Protein AF-A0A9D0CWR8-F1 (afdb_monomer)

Nearest PDB structures (foldseek):
  5tdy-assembly2_D  TM=9.609E-01  e=7.350E-02  Thermotoga maritima MSB8
  5wuj-assembly1_B  TM=9.600E-01  e=8.362E-02  Helicobacter pylori 26695
  4qrm-assembly2_D  TM=8.224E-01  e=9.711E-01  Thermotoga maritima MSB8
  1lkv-assembly1_X  TM=8.361E-01  e=2.908E+00  Thermotoga maritima

pLDDT: mean 84.82, std 13.96, range [54.5, 95.88]

Secondary structure (DSSP, 8-state):
---------TTTSS-HHHHHHHHHHHH-HHHHHHHHTTS-HHHHHHHHHHH-

Solvent-accessible surface area (backbone atoms only — not comparable to full-atom values): 3231 Å² total; per-residue (Å²): 143,88,85,86,87,76,84,72,56,69,75,78,78,47,51,75,40,42,53,48,20,54,52,33,65,70,62,33,70,70,58,32,51,60,56,50,71,77,47,54,75,71,52,42,51,49,29,54,66,48,64,113

Sequence (52 aa):
MAEEEAEANVMDKMSGSERAAIFLMSLGEEAAAEVLKLLGPKEVQKVGAAMA

Radius of gyration: 14.54 Å; Cα contacts (8 Å, |Δi|>4): 22; chains: 1; bounding box: 33×21×38 Å

Structure (mmCIF, N/CA/C/O backbone):
data_AF-A0A9D0CWR8-F1
#
_entry.id   AF-A0A9D0CWR8-F1
#
loop_
_atom_site.group_PDB
_atom_site.id
_atom_site.type_symbol
_atom_site.label_atom_id
_atom_site.label_alt_id
_atom_site.label_comp_id
_atom_site.label_asym_id
_atom_site.label_entity_id
_atom_site.label_seq_id
_atom_site.pdbx_PDB_ins_code
_atom_site.Cartn_x
_atom_site.Cartn_y
_atom_site.Cartn_z
_atom_site.occupancy
_atom_site.B_iso_or_equiv
_atom_site.auth_seq_id
_atom_site.auth_comp_id
_atom_site.auth_asym_id
_atom_site.auth_atom_id
_atom_site.pdbx_PDB_model_num
ATOM 1 N N . MET A 1 1 ? 23.311 11.266 -32.795 1.00 54.50 1 MET A N 1
ATOM 2 C CA . MET A 1 1 ? 21.834 11.261 -32.790 1.00 54.50 1 MET A CA 1
ATOM 3 C C . MET A 1 1 ? 21.379 9.860 -33.150 1.00 54.50 1 MET A C 1
ATOM 5 O O . MET A 1 1 ? 21.181 9.595 -34.325 1.00 54.50 1 MET A O 1
ATOM 9 N N . ALA A 1 2 ? 21.357 8.949 -32.180 1.00 55.62 2 ALA A N 1
ATOM 10 C CA . ALA A 1 2 ? 20.815 7.597 -32.343 1.00 55.62 2 ALA A CA 1
ATOM 11 C C . ALA A 1 2 ? 20.749 6.901 -30.974 1.00 55.62 2 ALA A C 1
ATOM 13 O O . ALA A 1 2 ? 21.278 5.812 -30.822 1.00 55.62 2 ALA A O 1
ATOM 14 N N . GLU A 1 3 ? 20.175 7.556 -29.963 1.00 55.12 3 GLU A N 1
ATOM 15 C CA . GLU A 1 3 ? 19.879 6.918 -28.671 1.00 55.12 3 GLU A CA 1
ATOM 16 C C . GLU A 1 3 ? 18.582 7.520 -28.114 1.00 55.12 3 GLU A C 1
ATOM 18 O O . GLU A 1 3 ? 18.587 8.212 -27.106 1.00 55.12 3 GLU A O 1
ATOM 23 N N . GLU A 1 4 ? 17.467 7.337 -28.822 1.00 58.78 4 GLU A N 1
ATOM 24 C CA . GLU A 1 4 ? 16.143 7.717 -28.309 1.00 58.78 4 GLU A CA 1
ATOM 25 C C . GLU A 1 4 ? 15.070 6.767 -28.856 1.00 58.78 4 GLU A C 1
ATOM 27 O O . GLU A 1 4 ? 14.135 7.177 -29.524 1.00 58.78 4 GLU A O 1
ATOM 32 N N . GLU A 1 5 ? 15.226 5.462 -28.625 1.00 58.09 5 GLU A N 1
ATOM 33 C CA . GLU A 1 5 ? 14.164 4.485 -28.899 1.00 58.09 5 GLU A CA 1
ATOM 34 C C . GLU A 1 5 ? 14.171 3.377 -27.838 1.00 58.09 5 GLU A C 1
ATOM 36 O O . GLU A 1 5 ? 14.603 2.259 -28.103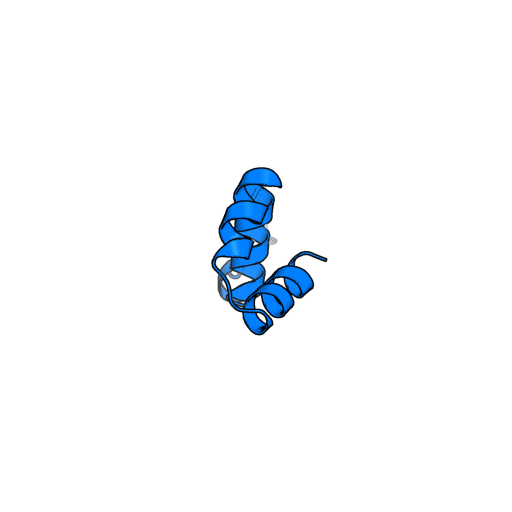 1.00 58.09 5 GLU A O 1
ATOM 41 N N . ALA A 1 6 ? 13.719 3.682 -26.613 1.00 55.97 6 ALA A N 1
ATOM 42 C CA . ALA A 1 6 ? 13.274 2.651 -25.662 1.00 55.97 6 ALA A CA 1
ATOM 43 C C . ALA A 1 6 ? 12.417 3.170 -24.484 1.00 55.97 6 ALA A C 1
ATOM 45 O O . ALA A 1 6 ? 12.430 2.555 -23.420 1.00 55.97 6 ALA A O 1
ATOM 46 N N . GLU A 1 7 ? 11.612 4.229 -24.621 1.00 55.53 7 GLU A N 1
ATOM 47 C CA . GLU A 1 7 ? 10.531 4.472 -23.644 1.00 55.53 7 GLU A CA 1
ATOM 48 C C . GLU A 1 7 ? 9.296 3.637 -24.008 1.00 55.53 7 GLU A C 1
ATOM 50 O O . GLU A 1 7 ? 8.237 4.135 -24.381 1.00 55.53 7 GLU A O 1
ATOM 55 N N . ALA A 1 8 ? 9.428 2.311 -23.920 1.00 57.47 8 ALA A N 1
ATOM 56 C CA . ALA A 1 8 ? 8.258 1.445 -23.861 1.00 57.47 8 ALA A CA 1
ATOM 57 C C . ALA A 1 8 ? 7.523 1.769 -22.552 1.00 57.47 8 ALA A C 1
ATOM 59 O O . ALA A 1 8 ? 7.966 1.322 -21.494 1.00 57.47 8 ALA A O 1
ATOM 60 N N . ASN A 1 9 ? 6.474 2.594 -22.659 1.00 67.56 9 ASN A N 1
ATOM 61 C CA . ASN A 1 9 ? 5.631 3.145 -21.596 1.00 67.56 9 ASN A CA 1
ATOM 62 C C . ASN A 1 9 ? 5.739 2.355 -20.281 1.00 67.56 9 ASN A C 1
ATOM 64 O O . ASN A 1 9 ? 5.154 1.280 -20.139 1.00 67.56 9 ASN A O 1
ATOM 68 N N . VAL A 1 10 ? 6.509 2.884 -19.324 1.00 70.00 10 VAL A N 1
ATOM 69 C CA . VAL A 1 10 ? 6.775 2.248 -18.020 1.00 70.00 10 VAL A CA 1
ATOM 70 C C . VAL A 1 10 ? 5.465 1.870 -17.318 1.00 70.00 10 VAL A C 1
ATOM 72 O O . VAL A 1 10 ? 5.396 0.848 -16.641 1.00 70.00 10 VAL A O 1
ATOM 75 N N . MET A 1 11 ? 4.397 2.634 -17.567 1.00 67.81 11 MET A N 1
ATOM 76 C CA . MET A 1 11 ? 3.062 2.404 -17.022 1.00 67.81 11 MET A CA 1
ATOM 77 C C . MET A 1 11 ? 2.381 1.123 -17.533 1.00 67.81 11 MET A C 1
ATOM 79 O O . MET A 1 11 ? 1.539 0.570 -16.829 1.00 67.81 11 MET A O 1
ATOM 83 N N . ASP A 1 12 ? 2.728 0.657 -18.737 1.00 77.06 12 ASP A N 1
ATOM 84 C CA . ASP A 1 12 ? 2.151 -0.538 -19.378 1.00 77.06 12 ASP A CA 1
ATOM 85 C C . ASP A 1 12 ? 2.754 -1.834 -18.804 1.00 77.06 12 ASP A C 1
ATOM 87 O O . ASP A 1 12 ? 2.115 -2.882 -18.759 1.00 77.06 12 ASP A O 1
ATOM 91 N N . LYS A 1 13 ? 3.981 -1.745 -18.274 1.00 80.56 13 LYS A N 1
ATOM 92 C CA . LYS A 1 13 ? 4.688 -2.865 -17.632 1.00 80.56 13 LYS A CA 1
ATOM 93 C C . LYS A 1 13 ? 4.378 -3.011 -16.140 1.00 80.56 13 LYS A C 1
ATOM 95 O O . LYS A 1 13 ? 4.784 -4.004 -15.542 1.00 80.56 13 LYS A O 1
ATOM 100 N N . MET A 1 14 ? 3.685 -2.042 -15.544 1.00 86.06 14 MET A N 1
ATOM 101 C CA . MET A 1 14 ? 3.358 -2.044 -14.120 1.00 86.06 14 MET A CA 1
ATOM 102 C C . MET A 1 14 ? 2.075 -2.815 -13.828 1.00 86.06 14 MET A C 1
ATOM 104 O O . MET A 1 14 ? 1.029 -2.615 -14.453 1.00 86.06 14 MET A O 1
ATOM 108 N N . SER A 1 15 ? 2.124 -3.633 -12.784 1.00 89.50 15 SER A N 1
ATOM 109 C CA . SER A 1 15 ? 0.935 -4.219 -12.182 1.00 89.50 15 SER A CA 1
ATOM 110 C C . SER A 1 15 ? 0.016 -3.137 -11.599 1.00 89.50 15 SER A C 1
ATOM 112 O O . SER A 1 15 ? 0.440 -2.038 -11.228 1.00 89.50 15 SER A O 1
ATOM 114 N N . GLY A 1 16 ? -1.275 -3.455 -11.463 1.00 90.62 16 GLY A N 1
ATOM 115 C CA . GLY A 1 16 ? -2.238 -2.541 -10.836 1.00 90.62 16 GLY A CA 1
ATOM 116 C C . GLY A 1 16 ? -1.843 -2.134 -9.409 1.00 90.62 16 GLY A C 1
ATOM 117 O O . GLY A 1 16 ? -2.103 -1.004 -9.008 1.00 90.62 16 GLY A O 1
ATOM 118 N N . SER A 1 17 ? -1.166 -3.022 -8.672 1.00 91.88 17 SER A N 1
ATOM 119 C CA . SER A 1 17 ? -0.616 -2.754 -7.338 1.00 91.88 17 SER A CA 1
ATOM 120 C C . SER A 1 17 ? 0.540 -1.758 -7.354 1.00 91.88 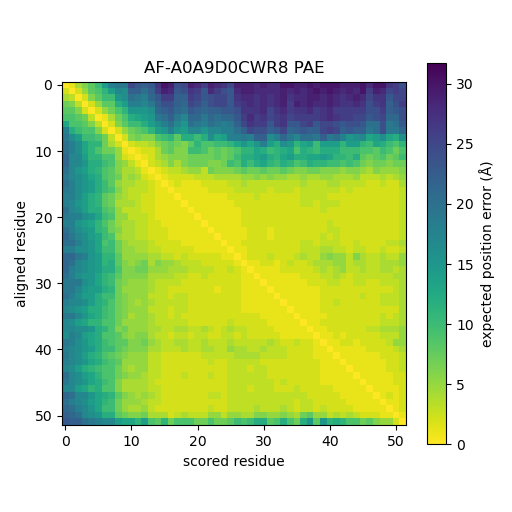17 SER A C 1
ATOM 122 O O . SER A 1 17 ? 0.553 -0.867 -6.515 1.00 91.88 17 SER A O 1
ATOM 124 N N . GLU A 1 18 ? 1.465 -1.855 -8.311 1.00 92.62 18 GLU A N 1
ATOM 125 C CA . GLU A 1 18 ? 2.582 -0.902 -8.441 1.00 92.62 18 GLU A CA 1
ATOM 126 C C . GLU A 1 18 ? 2.079 0.488 -8.830 1.00 92.62 18 GLU A C 1
ATOM 128 O O . GLU A 1 18 ? 2.487 1.493 -8.254 1.00 92.62 18 GLU A O 1
ATOM 133 N N . ARG A 1 19 ? 1.105 0.554 -9.744 1.00 92.56 19 ARG A N 1
ATOM 134 C CA . ARG A 1 19 ? 0.447 1.819 -10.090 1.00 92.56 19 ARG A CA 1
ATOM 135 C C . ARG A 1 19 ? -0.276 2.440 -8.897 1.00 92.56 19 ARG A C 1
ATOM 137 O O . ARG A 1 19 ? -0.198 3.651 -8.704 1.00 92.56 19 ARG A O 1
ATOM 144 N N . ALA A 1 20 ? -0.982 1.627 -8.111 1.00 93.25 20 ALA A N 1
ATOM 145 C CA . ALA A 1 20 ? -1.643 2.091 -6.897 1.00 93.25 20 ALA A CA 1
ATOM 146 C C . ALA A 1 20 ? -0.626 2.570 -5.853 1.00 93.25 20 ALA A C 1
ATOM 148 O O . ALA A 1 20 ? -0.838 3.621 -5.258 1.00 93.25 20 ALA A O 1
ATOM 149 N N . ALA A 1 21 ? 0.489 1.858 -5.671 1.00 93.88 21 ALA A N 1
ATOM 150 C CA . ALA A 1 21 ? 1.560 2.259 -4.765 1.00 93.88 21 ALA A CA 1
ATOM 151 C C . ALA A 1 21 ? 2.141 3.625 -5.151 1.00 93.88 21 ALA A C 1
ATOM 153 O O . ALA A 1 21 ? 2.150 4.529 -4.323 1.00 93.88 21 ALA A O 1
ATOM 154 N N . ILE A 1 22 ? 2.509 3.827 -6.420 1.00 92.81 22 ILE A N 1
ATOM 155 C CA . ILE A 1 22 ? 3.041 5.111 -6.909 1.00 92.81 22 ILE A CA 1
ATOM 156 C C . ILE A 1 22 ? 2.027 6.245 -6.738 1.00 92.81 22 ILE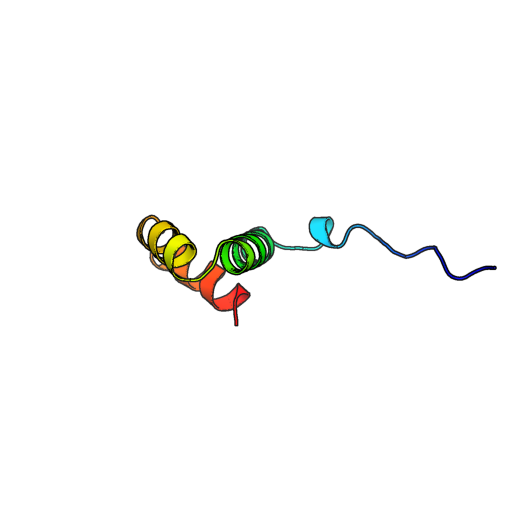 A C 1
ATOM 158 O O . ILE A 1 22 ? 2.381 7.341 -6.298 1.00 92.81 22 ILE A O 1
ATOM 162 N N . PHE A 1 23 ? 0.758 5.990 -7.058 1.00 92.75 23 PHE A N 1
ATOM 163 C CA . PHE A 1 23 ? -0.309 6.963 -6.850 1.00 92.75 23 PHE A CA 1
ATOM 164 C C . PHE A 1 23 ? -0.433 7.355 -5.372 1.00 92.75 23 PHE A C 1
ATOM 166 O O . PHE A 1 23 ? -0.450 8.539 -5.049 1.00 92.75 23 PHE A O 1
ATOM 173 N N . LEU A 1 24 ? -0.448 6.375 -4.469 1.00 93.94 24 LEU A N 1
ATOM 174 C CA . LEU A 1 24 ? -0.564 6.607 -3.030 1.00 93.94 24 LEU A CA 1
ATOM 175 C C . LEU A 1 24 ? 0.671 7.322 -2.459 1.00 93.94 24 LEU A C 1
ATOM 177 O O . LEU A 1 24 ? 0.518 8.247 -1.667 1.00 93.94 24 LEU A O 1
ATOM 181 N N . MET A 1 25 ? 1.877 6.985 -2.923 1.00 90.81 25 MET A N 1
ATOM 182 C CA . MET A 1 25 ? 3.110 7.701 -2.569 1.00 90.81 25 MET A CA 1
ATOM 183 C C . MET A 1 25 ? 3.091 9.159 -3.055 1.00 90.81 25 MET A C 1
ATOM 185 O O . MET A 1 25 ? 3.644 10.030 -2.390 1.00 90.81 25 MET A O 1
ATOM 189 N N . SER A 1 26 ? 2.414 9.440 -4.174 1.00 92.88 26 SER A N 1
ATOM 190 C CA . SER A 1 26 ? 2.247 10.801 -4.708 1.00 92.88 26 SER A CA 1
ATOM 191 C C . SER A 1 26 ? 1.203 11.628 -3.948 1.00 92.88 26 SER A C 1
ATOM 193 O O . SER A 1 26 ? 1.286 12.854 -3.937 1.00 92.88 26 SER A O 1
ATOM 195 N N . LEU A 1 27 ? 0.214 10.977 -3.327 1.00 92.75 27 LEU A N 1
ATOM 196 C CA . LEU A 1 27 ? -0.815 11.629 -2.509 1.00 92.75 27 LEU A CA 1
ATOM 197 C C . LEU A 1 27 ? -0.326 11.997 -1.099 1.00 92.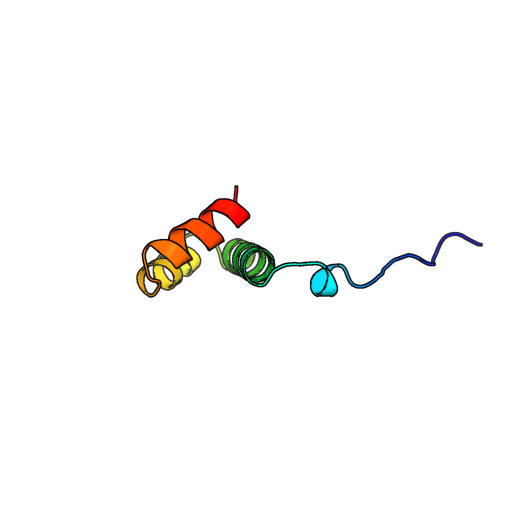75 27 LEU A C 1
ATOM 199 O O . LEU A 1 27 ? -0.901 12.884 -0.470 1.00 92.75 27 LEU A O 1
ATOM 203 N N . GLY A 1 28 ? 0.718 11.326 -0.609 1.00 91.44 28 GLY A N 1
ATOM 204 C CA . GLY A 1 28 ? 1.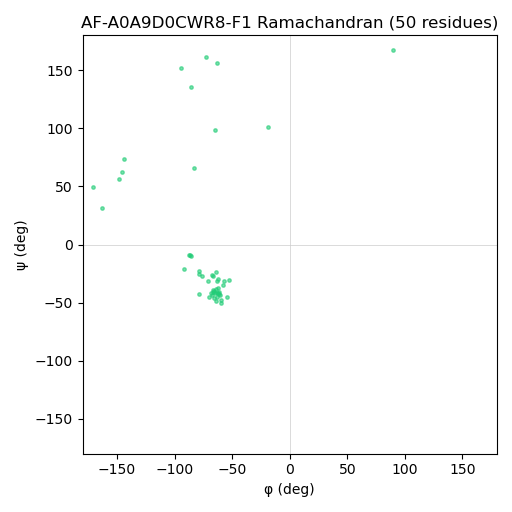248 11.507 0.740 1.00 91.44 28 GLY A CA 1
ATOM 205 C C . GLY A 1 28 ? 0.607 10.584 1.781 1.00 91.44 28 GLY A C 1
ATOM 206 O O . GLY A 1 28 ? -0.403 9.923 1.54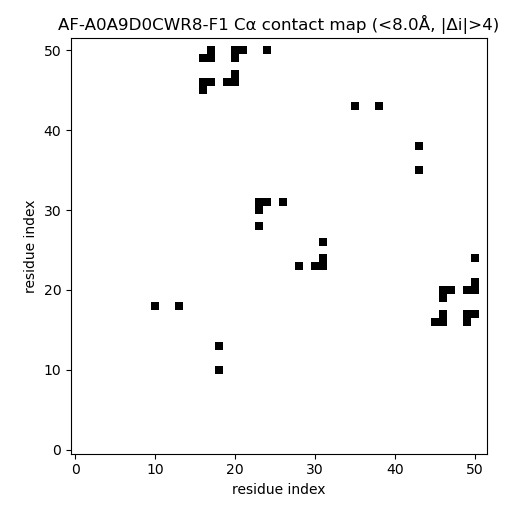1 1.00 91.44 28 GLY A O 1
ATOM 207 N N . GLU A 1 29 ? 1.229 10.532 2.958 1.00 91.38 29 GLU A N 1
ATOM 208 C CA . GLU A 1 29 ? 0.976 9.512 3.983 1.00 91.38 29 GLU A CA 1
ATOM 209 C C . GLU A 1 29 ? -0.452 9.543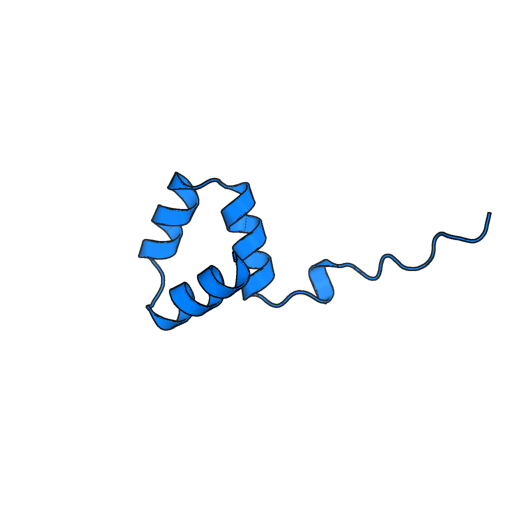 4.551 1.00 91.38 29 GLU A C 1
ATOM 211 O O . GLU A 1 29 ? -1.100 8.500 4.628 1.00 91.38 29 GLU A O 1
ATOM 216 N N . GLU A 1 30 ? -0.982 10.725 4.884 1.00 94.88 30 GLU A N 1
ATOM 217 C CA . GLU A 1 30 ? -2.334 10.852 5.451 1.00 94.88 30 GLU A CA 1
ATOM 218 C C . GLU A 1 30 ? -3.416 10.393 4.465 1.00 94.88 30 GLU A C 1
ATOM 220 O O . GLU A 1 30 ? -4.279 9.581 4.800 1.00 94.88 30 GLU A O 1
ATOM 225 N N . ALA A 1 31 ? -3.343 10.870 3.220 1.00 93.81 31 ALA A N 1
ATOM 226 C CA . ALA A 1 31 ? -4.294 10.504 2.179 1.00 93.81 31 ALA A CA 1
ATOM 227 C C . ALA A 1 31 ? -4.192 9.013 1.823 1.00 93.81 31 ALA A C 1
ATOM 229 O O . ALA A 1 31 ? -5.214 8.345 1.652 1.00 93.81 31 ALA A O 1
ATOM 230 N N . ALA A 1 32 ? -2.973 8.468 1.762 1.00 94.50 32 ALA A N 1
ATOM 231 C CA . ALA A 1 32 ? -2.767 7.045 1.533 1.00 94.50 32 ALA A CA 1
ATOM 232 C C . ALA A 1 32 ? -3.370 6.193 2.660 1.00 94.50 32 ALA A C 1
ATOM 234 O O . ALA A 1 32 ? -4.038 5.197 2.378 1.00 94.50 32 ALA A O 1
ATOM 235 N N . ALA A 1 33 ? -3.208 6.601 3.922 1.00 93.88 33 ALA A N 1
ATOM 236 C CA . ALA A 1 33 ? -3.773 5.898 5.069 1.00 93.88 33 ALA A CA 1
ATOM 237 C C . ALA A 1 33 ? -5.309 5.836 5.023 1.00 93.88 33 ALA A C 1
ATOM 239 O O . ALA A 1 33 ? -5.880 4.782 5.308 1.00 93.88 33 ALA A O 1
ATOM 240 N N . GLU A 1 34 ? -5.986 6.915 4.617 1.00 95.88 34 GLU A N 1
ATOM 241 C CA . GLU A 1 34 ? -7.446 6.901 4.445 1.00 95.88 34 GLU A CA 1
ATOM 242 C C . GLU A 1 34 ? -7.894 5.936 3.340 1.00 95.88 34 GLU A C 1
ATOM 244 O O . GLU A 1 34 ? -8.880 5.218 3.512 1.00 95.88 34 GLU A O 1
ATOM 249 N N . VAL A 1 35 ? -7.147 5.842 2.236 1.00 93.12 35 VAL A N 1
ATOM 250 C CA . VAL A 1 35 ? -7.450 4.881 1.163 1.00 93.12 35 VAL A CA 1
ATOM 251 C C . VAL A 1 35 ? -7.239 3.442 1.634 1.00 93.12 35 VAL A C 1
ATOM 253 O O . VAL A 1 35 ? -8.085 2.586 1.378 1.00 93.12 35 VAL A O 1
ATOM 256 N N . LEU A 1 36 ? -6.151 3.161 2.359 1.00 93.31 36 LEU A N 1
ATOM 257 C CA . LEU A 1 36 ? -5.850 1.813 2.852 1.00 93.31 36 LEU A CA 1
ATOM 258 C C . LEU A 1 36 ? -6.918 1.285 3.824 1.00 93.31 36 LEU A C 1
ATOM 260 O O . LEU A 1 36 ? -7.162 0.080 3.843 1.00 93.31 36 LEU A O 1
ATOM 264 N N . LYS A 1 37 ? -7.605 2.159 4.577 1.00 94.81 37 LYS A N 1
ATOM 265 C CA . LYS A 1 37 ? -8.729 1.773 5.456 1.00 94.81 37 LYS A CA 1
ATOM 266 C C . LYS A 1 37 ? -9.936 1.215 4.695 1.00 94.81 37 LYS A C 1
ATOM 268 O O . LYS A 1 37 ? -10.736 0.496 5.288 1.00 94.81 37 LYS A O 1
ATOM 273 N N . LEU A 1 38 ? -10.087 1.549 3.411 1.00 94.75 38 LEU A N 1
ATOM 274 C CA . LEU A 1 38 ? -11.195 1.088 2.567 1.00 94.75 38 LEU A CA 1
ATOM 275 C C . LEU A 1 38 ? -10.923 -0.275 1.912 1.00 94.75 38 LEU A C 1
ATOM 277 O O . LEU A 1 38 ? -11.826 -0.855 1.312 1.00 94.75 38 LEU A O 1
ATOM 281 N N . LEU A 1 39 ? -9.690 -0.777 2.001 1.00 94.31 39 LEU A N 1
ATOM 282 C CA . LEU A 1 39 ? -9.250 -2.002 1.339 1.00 94.31 39 LEU A CA 1
ATOM 283 C C . LEU A 1 39 ? -9.362 -3.224 2.258 1.00 94.31 39 LEU A C 1
ATOM 285 O O . LEU A 1 39 ? -9.219 -3.138 3.479 1.00 94.31 39 LEU A O 1
ATOM 289 N N . GLY A 1 40 ? -9.551 -4.404 1.662 1.00 95.69 40 GLY A N 1
ATOM 290 C CA . GLY A 1 40 ? -9.476 -5.665 2.392 1.00 95.69 40 GLY A CA 1
ATOM 291 C C . GLY A 1 40 ? -8.032 -6.041 2.774 1.00 95.69 40 GLY A C 1
ATOM 292 O O . GLY A 1 40 ? -7.075 -5.607 2.129 1.00 95.69 40 GLY A O 1
ATOM 293 N N . PRO A 1 41 ? -7.829 -6.943 3.753 1.00 94.75 41 PRO A N 1
ATOM 294 C CA . PRO A 1 41 ? -6.497 -7.298 4.262 1.00 94.75 41 PRO A CA 1
ATOM 295 C C . PRO A 1 41 ? -5.539 -7.833 3.183 1.00 94.75 41 PRO A C 1
ATOM 297 O O . PRO A 1 41 ? -4.345 -7.547 3.207 1.00 94.75 41 PRO A O 1
ATOM 300 N N . LYS A 1 42 ? -6.057 -8.569 2.189 1.00 94.38 42 LYS A N 1
ATOM 301 C CA . LYS A 1 42 ? -5.256 -9.069 1.057 1.00 94.38 42 LYS A CA 1
ATOM 302 C C . LYS A 1 42 ? -4.833 -7.961 0.089 1.00 94.38 42 LYS A C 1
ATOM 304 O O . LYS A 1 42 ? -3.797 -8.084 -0.555 1.00 94.38 42 LYS A O 1
ATOM 309 N N . GLU A 1 43 ? -5.645 -6.923 -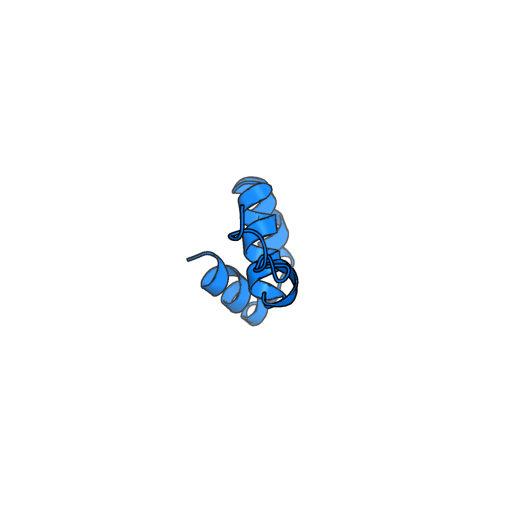0.063 1.00 93.25 43 GLU A N 1
ATOM 310 C CA . GLU A 1 43 ? -5.375 -5.804 -0.969 1.00 93.25 43 GLU A CA 1
ATOM 311 C C . GLU A 1 43 ? -4.378 -4.840 -0.336 1.00 93.25 43 GLU A C 1
ATOM 313 O O . GLU A 1 43 ? -3.402 -4.476 -0.989 1.00 93.25 43 GLU A O 1
ATOM 318 N N . VAL A 1 44 ? -4.547 -4.545 0.959 1.00 94.62 44 VAL A N 1
ATOM 319 C CA . VAL A 1 44 ? -3.565 -3.801 1.760 1.00 94.62 44 VAL A CA 1
ATOM 320 C C . VAL A 1 44 ? -2.195 -4.470 1.684 1.00 94.62 44 VAL A C 1
ATOM 322 O O . VAL A 1 44 ? -1.205 -3.796 1.428 1.00 94.62 44 VAL A O 1
ATOM 325 N N . GLN A 1 45 ? -2.124 -5.798 1.822 1.00 94.06 45 GLN A N 1
ATOM 326 C CA . GLN A 1 45 ? -0.856 -6.523 1.724 1.00 94.06 45 GLN A CA 1
ATOM 327 C C . GLN A 1 45 ? -0.212 -6.406 0.334 1.00 94.06 45 GLN A C 1
ATOM 329 O O . GLN A 1 45 ? 0.998 -6.221 0.240 1.00 94.06 45 GLN A O 1
ATOM 334 N N . LYS A 1 46 ? -1.000 -6.494 -0.746 1.00 93.81 46 LYS A N 1
ATOM 335 C CA . LYS A 1 46 ? -0.493 -6.352 -2.123 1.00 93.81 46 LYS A CA 1
ATOM 336 C C . LYS A 1 46 ? 0.033 -4.949 -2.404 1.00 93.81 46 LYS A C 1
ATOM 338 O O . LYS A 1 46 ? 1.098 -4.812 -2.991 1.00 93.81 46 LYS A O 1
ATOM 343 N N . VAL A 1 47 ? -0.722 -3.925 -2.011 1.00 92.62 47 VAL A N 1
ATOM 344 C CA . VAL A 1 47 ? -0.339 -2.526 -2.222 1.00 92.62 47 VAL A CA 1
ATOM 345 C C . VAL A 1 47 ? 0.847 -2.158 -1.331 1.00 92.62 47 VAL A C 1
ATOM 347 O O . VAL A 1 47 ? 1.815 -1.602 -1.829 1.00 92.62 47 VAL A O 1
ATOM 350 N N . GLY A 1 48 ? 0.828 -2.546 -0.054 1.00 90.81 48 GLY A N 1
ATOM 351 C CA . GLY A 1 48 ? 1.933 -2.310 0.875 1.00 90.81 48 GLY A CA 1
ATOM 352 C C . GLY A 1 48 ? 3.231 -3.005 0.457 1.00 90.81 48 GLY A C 1
ATOM 353 O O . GLY A 1 48 ? 4.297 -2.417 0.576 1.00 90.81 48 GLY A O 1
ATOM 354 N N . ALA A 1 49 ? 3.155 -4.216 -0.107 1.00 92.19 49 ALA A N 1
ATOM 355 C CA . ALA A 1 49 ? 4.323 -4.896 -0.670 1.00 92.19 49 ALA A CA 1
ATOM 356 C C . ALA A 1 49 ? 4.883 -4.205 -1.925 1.00 92.19 49 ALA A C 1
ATOM 358 O O . ALA A 1 49 ? 6.063 -4.354 -2.209 1.00 92.19 49 ALA A O 1
ATOM 359 N N . ALA A 1 50 ? 4.052 -3.465 -2.666 1.00 91.00 50 ALA A N 1
ATOM 360 C CA . ALA A 1 50 ? 4.473 -2.689 -3.832 1.00 91.00 50 ALA A CA 1
ATOM 361 C C . ALA A 1 50 ? 4.980 -1.275 -3.476 1.00 91.00 50 ALA A C 1
ATOM 363 O O . ALA A 1 50 ? 5.488 -0.582 -4.352 1.00 91.00 50 ALA A O 1
ATOM 364 N N . MET A 1 51 ? 4.813 -0.836 -2.222 1.00 85.69 51 MET A N 1
ATOM 365 C CA . MET A 1 51 ? 5.321 0.444 -1.703 1.00 85.69 51 MET A CA 1
ATOM 366 C C . MET A 1 51 ? 6.718 0.338 -1.070 1.00 85.69 51 MET A C 1
ATOM 368 O O . MET A 1 51 ? 7.364 1.371 -0.898 1.00 85.69 51 MET A O 1
ATOM 372 N N . ALA A 1 52 ? 7.129 -0.868 -0.661 1.00 71.19 52 ALA A N 1
ATOM 373 C CA . ALA A 1 52 ? 8.412 -1.151 -0.009 1.00 71.19 52 ALA A CA 1
ATOM 374 C C . ALA A 1 52 ? 9.563 -1.231 -1.019 1.00 71.19 52 ALA A C 1
ATOM 376 O O . ALA A 1 52 ? 10.660 -0.736 -0.678 1.00 71.19 52 ALA A O 1
#

Mean predicted aligned error: 7.62 Å

Foldseek 3Di:
DPPPPDPPPPVVVDDPLLVLLVVLVVVDDVVSVVVLVVDDPVSNVSNVVSND

=== Feature glossary ===
A reading guide for the features in this record.

Start from the sequence.

  · Sequence gives the chain of amino acids in standard one-letter code (A=alanine, C=cysteine, …, Y=tyrosine), read N→C. It is the only feature that is directly encoded by the gene; all structural features are derived from the folded form of this sequence.

Fold it, and you get atomic coordinates and the backbone conformation that goes with them.

  · Structure coordinates are given as an mmCIF _atom_site loop: one row per atom with element, residue name, chain id, sequence number, and x/y/z position in Å. Only the four main-chain atoms per residue are included here; side chains are omitted to keep the record compact.

  · Backbone dihedral angles. Every residue except chain termini has a φ (preceding-C → N → Cα → C) and a ψ (N → Cα → C → next-N). They are reported in degrees following the IUPAC sign convention. Secondary structure is essentially a statement about which (φ, ψ) basin each residue occupies.

  · Eight-state secondary structure (DSSP): H is the canonical α-helix, G the tighter 3₁₀-helix, I the wider π-helix; E/B are β-structure, T and S are turns and bends, and '-' is everything else. DSSP derives these from the pattern of main-chain N–H···O=C hydrogen bonds, not from the sequence.

  · SS3 is a coarse helix/strand/coil call (letters a/b/c) made by the P-SEA algorithm from inter-Cα distances and dihedrals. It is less detailed than DSSP but needs only Cα positions.

Summarize the fold with a handful of shape descriptors and a per-residue structural alphabet.

  · Radius of gyration (Rg) is the root-mean-square distance of Cα atoms from their centroid — a single number for overall size and compactness. A globular domain of N residues has Rg ≈ 2.2·N^0.38 Å; an extended or disordered chain has a much larger Rg. The Cα contact count is the number of residue pairs whose Cα atoms are within 8 Å and are more than four positions apart in sequence — a standard proxy for tertiary packing density. The bounding box is the smallest axis-aligned box enclosing all Cα atoms.

  · 3Di is Foldseek's structural alphabet. Each residue is assigned one of twenty discrete states based on how its Cα sits relative to its spatial (not sequential) neighbors. Aligning 3Di strings finds structural homologs roughly as well as full 3D superposition, but orders of magnitude faster.

  · Solvent-accessible surface area (SASA) is the area in Å² traced out by the centre of a 1.4 Å probe sphere (a water molecule) rolled over the protein's van der W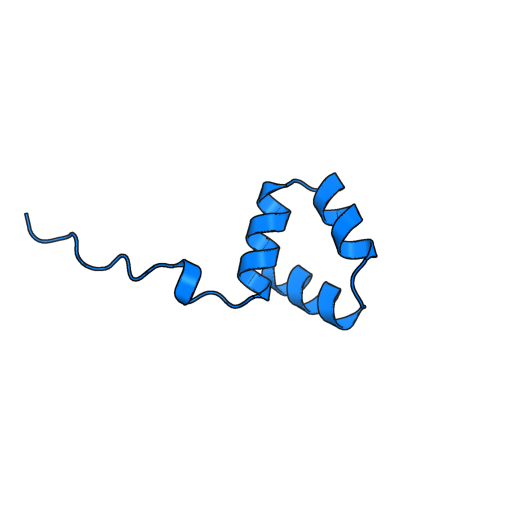aals surface (Shrake–Rupley / Lee–Richards construction). Buried residues have near-zero SASA; fully exposed residues can exceed 200 Å². The total SASA scales roughly with the number of surface residues.

Ask how reliable the model is.

  · For AlphaFold models, the B-factor field carries pLDDT — the model's own estimate of local accuracy on a 0–100 scale. Regions with pLDDT<50 should be treated as essentially unmodeled; they often correspond to intrinsically disordered segments.

  · For experimental (PDB) structures, the B-factor (temperature factor) quantifies the positional spread of each atom in the crystal — a combination of thermal vibration and static disorder — in units of Å². High B-factors mark flexible loops or poorly resolved regions; low B-factors mark the rigid, well-ordered core.

  · Predicted Aligned Error (PAE) is an AlphaFold confidence matrix: entry (i, j) is the expected error in the position of residue j, in ångströms, when the prediction is superimposed on the true structure at residue i. Low PAE within a block of residues means that block is internally rigid and well-predicted; high PAE between two blocks means their relative placement is uncertain even if each block individually is confident.

Place it in context: what it resembles, what it is annotated as, and how it looks.

  · Structural nearest neighbors (via Foldseek easy-search vs the PDB). Reported per hit: target PDB id, E-value, and alignment TM-score. A TM-score above ~0.5 is the conventional threshold for 'same fold'.

  · Functional annotations link the protein to curated databases. InterPro entries identify conserved domains and families by matching the sequence against member-database signatures (Pfam, PROSITE, CDD, …). Gene Ontology (GO) terms describe molecular function, biological process, and cellular component in a controlled vocabulary. CATH places the structure in a hierarchical fold classification (Class/Architecture/Topology/Homologous-superfamily). The organism is the source species.

  · The contact map is a binary N×N matrix image: pixel (i, j) is dark where Cα_i and Cα_j are within 8 Å and |i−j|>4. Because the |i−j|>4 filter removes local helical contacts, off-diagonal stripes parallel to the main diagonal indicate parallel β-sheets; stripes perpendicular to it indicate antiparallel β-sheets. The Ramachandran plot scatters every residue's (φ, ψ) pair against the sterically allowed regions. The PAE heatmap renders the predicted-aligned-error matrix.

  · Six rendered views show the 3D structure from the faces of a cube — i.e. along ±x, ±y, ±z. Rendering representation is drawn randomly per protein from cartoon (secondary-structure ribbons), sticks (backbone bonds), or molecular surface; coloring is either N→C rainbow (blue at the N-terminus through red at the C-terminus) or one color per chain.